Protein AF-A0A0U2ZT09-F1 (afdb_monomer_lite)

Structure (mmCIF, N/CA/C/O backbone):
data_AF-A0A0U2ZT09-F1
#
_entry.id   AF-A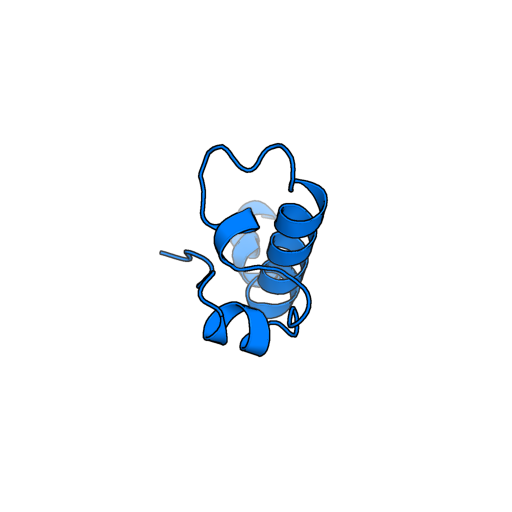0A0U2ZT09-F1
#
loop_
_atom_site.group_PDB
_atom_site.id
_atom_site.type_symbol
_atom_site.label_atom_id
_atom_site.label_alt_id
_atom_site.label_comp_id
_atom_site.label_asym_id
_atom_site.label_entity_id
_a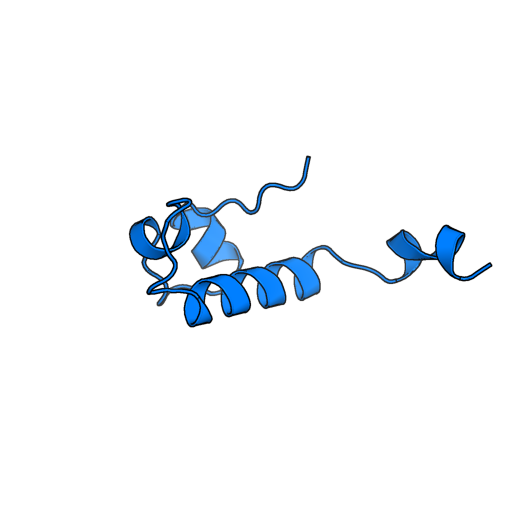tom_site.label_seq_id
_atom_site.pdbx_PDB_ins_code
_atom_site.Cartn_x
_atom_site.Cartn_y
_atom_site.Cartn_z
_atom_site.occupancy
_atom_site.B_iso_or_equiv
_atom_site.auth_seq_id
_atom_site.auth_comp_id
_atom_site.auth_asym_id
_atom_site.auth_atom_id
_atom_site.pdbx_PDB_model_num
ATOM 1 N N . ARG A 1 1 ? 0.020 11.639 -7.865 1.00 50.84 1 ARG A N 1
ATOM 2 C CA . ARG A 1 1 ? -1.336 11.071 -8.055 1.00 50.84 1 ARG A CA 1
ATOM 3 C C . ARG A 1 1 ? -1.185 9.557 -8.196 1.00 50.84 1 ARG A C 1
ATOM 5 O O . ARG A 1 1 ? -1.284 9.045 -9.294 1.00 50.84 1 ARG A O 1
ATOM 12 N N . TYR A 1 2 ? -0.861 8.885 -7.096 1.00 51.44 2 TYR A N 1
ATOM 13 C CA . TYR A 1 2 ? -0.855 7.426 -6.974 1.00 51.44 2 TYR A CA 1
ATOM 14 C C . TYR A 1 2 ? -1.476 7.146 -5.608 1.00 51.44 2 TYR A C 1
ATOM 16 O O . TYR A 1 2 ? -0.767 6.845 -4.655 1.00 51.44 2 TYR A O 1
ATOM 24 N N . ASN A 1 3 ? -2.774 7.417 -5.466 1.00 65.81 3 ASN A N 1
ATOM 25 C CA . ASN A 1 3 ? -3.473 6.831 -4.332 1.00 65.81 3 ASN A CA 1
ATOM 26 C C . ASN A 1 3 ? -3.727 5.387 -4.732 1.00 65.81 3 ASN A C 1
ATOM 28 O O . ASN A 1 3 ? -4.252 5.140 -5.817 1.00 65.81 3 ASN A O 1
ATOM 32 N N . ALA A 1 4 ? -3.286 4.456 -3.894 1.00 70.69 4 ALA A N 1
ATOM 33 C CA . ALA A 1 4 ? -3.725 3.083 -4.012 1.00 70.69 4 ALA A CA 1
ATOM 34 C C . ALA A 1 4 ? -5.257 3.090 -3.931 1.00 70.69 4 ALA A C 1
ATOM 36 O O . ALA A 1 4 ? -5.826 3.719 -3.037 1.00 70.69 4 ALA A O 1
ATOM 37 N N . GLU A 1 5 ? -5.922 2.458 -4.893 1.00 84.75 5 GLU A N 1
ATOM 38 C CA . GLU A 1 5 ? -7.364 2.254 -4.819 1.00 84.75 5 GLU A CA 1
ATOM 39 C C . GLU A 1 5 ? -7.622 1.191 -3.755 1.00 84.75 5 GLU A C 1
ATOM 41 O O . GLU A 1 5 ? -7.453 0.000 -3.995 1.00 84.75 5 GLU A O 1
ATOM 46 N N . LEU A 1 6 ? -7.987 1.635 -2.553 1.00 88.75 6 LEU A N 1
ATOM 47 C CA . LEU A 1 6 ? -8.233 0.765 -1.397 1.00 88.75 6 LEU A CA 1
ATOM 48 C C . LEU A 1 6 ? -9.683 0.270 -1.336 1.00 88.75 6 LEU A C 1
ATOM 50 O O . LEU A 1 6 ? -10.137 -0.216 -0.304 1.00 88.75 6 LEU A O 1
ATOM 54 N N . SER A 1 7 ? -10.442 0.4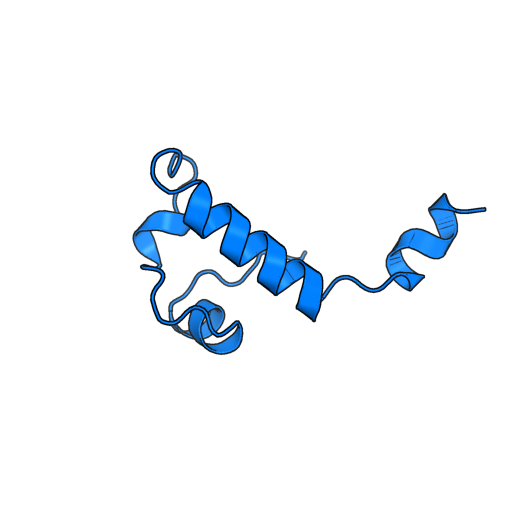28 -2.422 1.00 91.12 7 SER A N 1
ATOM 55 C CA . SER A 1 7 ? -11.762 -0.186 -2.560 1.00 91.12 7 SER A CA 1
ATOM 56 C C . SER A 1 7 ? -11.638 -1.712 -2.628 1.00 91.12 7 SER A C 1
ATOM 58 O O . SER A 1 7 ? -10.575 -2.238 -2.955 1.00 91.12 7 SER A O 1
ATOM 60 N N . ARG A 1 8 ? -12.736 -2.442 -2.385 1.00 93.94 8 ARG A N 1
ATOM 61 C CA . ARG A 1 8 ? -12.761 -3.909 -2.543 1.00 93.94 8 ARG A CA 1
ATOM 62 C C . ARG A 1 8 ? -12.209 -4.348 -3.903 1.00 93.94 8 ARG A C 1
ATOM 64 O O . ARG A 1 8 ? -11.340 -5.208 -3.954 1.00 93.94 8 ARG A O 1
ATOM 71 N N . ALA A 1 9 ? -12.662 -3.702 -4.977 1.00 92.69 9 ALA A N 1
ATOM 72 C CA . ALA A 1 9 ? -12.187 -3.984 -6.328 1.00 92.69 9 ALA A CA 1
ATOM 73 C C . ALA A 1 9 ? -10.679 -3.722 -6.476 1.00 92.69 9 ALA A C 1
ATOM 75 O O . ALA A 1 9 ? -9.962 -4.566 -6.996 1.00 92.69 9 ALA A O 1
ATOM 76 N N . GLY A 1 10 ? -10.178 -2.595 -5.961 1.00 91.62 10 GLY A N 1
ATOM 77 C CA . GLY A 1 10 ? -8.753 -2.271 -6.051 1.00 91.62 10 GLY A CA 1
ATOM 78 C C . GLY A 1 10 ? -7.858 -3.215 -5.241 1.00 91.62 10 GLY A C 1
ATOM 79 O O . GLY A 1 10 ? -6.774 -3.574 -5.694 1.00 91.62 10 GLY A O 1
ATOM 80 N N . LEU A 1 11 ? -8.323 -3.679 -4.079 1.00 93.25 11 LEU A N 1
ATOM 81 C CA . LEU A 1 11 ? -7.630 -4.700 -3.294 1.00 93.25 11 LEU A CA 1
ATOM 82 C C . LEU A 1 11 ? -7.673 -6.077 -3.975 1.00 93.25 11 LEU A C 1
ATOM 84 O O . LEU A 1 11 ? -6.677 -6.795 -3.941 1.00 93.25 11 LEU A O 1
ATOM 88 N N . ASP A 1 12 ? -8.778 -6.439 -4.631 1.00 93.25 12 ASP A N 1
ATOM 89 C CA . ASP A 1 12 ? -8.880 -7.685 -5.407 1.00 93.25 12 ASP A CA 1
ATOM 90 C C . ASP A 1 12 ? -7.937 -7.680 -6.613 1.00 93.25 12 ASP A C 1
ATOM 92 O O . ASP A 1 12 ? -7.241 -8.666 -6.851 1.00 93.25 12 ASP A O 1
ATOM 96 N N . ASP A 1 13 ? -7.835 -6.547 -7.310 1.00 92.25 13 ASP A N 1
ATOM 97 C CA . ASP A 1 13 ? -6.886 -6.345 -8.411 1.00 92.25 13 ASP A CA 1
ATOM 98 C C . ASP A 1 13 ? -5.420 -6.458 -7.950 1.00 92.25 13 ASP A C 1
ATOM 100 O O . ASP A 1 13 ? -4.536 -6.791 -8.742 1.00 92.25 13 ASP A O 1
ATOM 104 N N . LEU A 1 14 ? -5.149 -6.194 -6.666 1.00 90.50 14 LEU A N 1
ATOM 105 C CA . LEU A 1 14 ? -3.846 -6.391 -6.021 1.00 90.50 14 LEU A CA 1
AT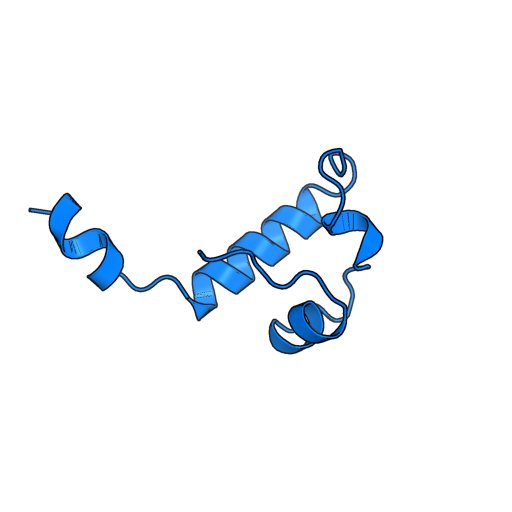OM 106 C C . LEU A 1 14 ? -3.655 -7.812 -5.456 1.00 90.50 14 LEU A C 1
ATOM 108 O O . LEU A 1 14 ? -2.584 -8.113 -4.931 1.00 90.50 14 LEU A O 1
ATOM 112 N N . GLY A 1 15 ? -4.663 -8.686 -5.554 1.00 93.25 15 GLY A N 1
ATOM 113 C CA . GLY A 1 15 ? -4.644 -10.041 -4.994 1.00 93.25 15 GLY A CA 1
ATOM 114 C C . GLY A 1 15 ? -4.865 -10.106 -3.477 1.00 93.25 15 GLY A C 1
ATOM 115 O O . GLY A 1 15 ? -4.647 -11.153 -2.873 1.00 93.25 15 GLY A O 1
ATOM 116 N N . LEU A 1 16 ? -5.309 -9.012 -2.856 1.00 94.50 16 LEU A N 1
ATOM 117 C CA . LEU A 1 16 ? -5.481 -8.848 -1.409 1.00 94.50 16 LEU A CA 1
ATOM 118 C C . LEU A 1 16 ? -6.935 -9.096 -0.985 1.00 94.50 16 LEU A C 1
ATOM 120 O O . LEU A 1 16 ? -7.569 -8.282 -0.307 1.00 94.50 16 LEU A O 1
ATOM 124 N N . THR A 1 17 ? -7.496 -10.230 -1.409 1.00 94.44 17 THR A N 1
ATOM 125 C CA . THR A 1 17 ? -8.913 -10.575 -1.191 1.00 94.44 17 THR A CA 1
ATOM 126 C C . THR A 1 17 ? -9.275 -10.762 0.287 1.00 94.44 17 THR A C 1
ATOM 128 O O . THR A 1 17 ? -10.447 -10.690 0.645 1.00 94.44 17 THR A O 1
ATOM 131 N N . HIS A 1 18 ? -8.289 -11.017 1.154 1.00 94.69 18 HIS A N 1
ATOM 132 C CA . HIS A 1 18 ? -8.470 -11.211 2.599 1.00 94.69 18 HIS A CA 1
ATOM 133 C C . HIS A 1 18 ? -8.486 -9.911 3.406 1.00 94.69 18 HIS A C 1
ATOM 135 O O . HIS A 1 18 ? -8.948 -9.930 4.543 1.00 94.69 18 HIS A O 1
ATOM 141 N N . ILE A 1 19 ? -7.997 -8.801 2.848 1.00 94.31 19 ILE A N 1
ATOM 142 C CA . ILE A 1 19 ? -7.954 -7.513 3.549 1.00 94.31 19 ILE A CA 1
ATOM 143 C C . ILE A 1 19 ? -9.334 -6.868 3.499 1.00 94.31 19 ILE A C 1
ATOM 145 O O . ILE A 1 19 ? -9.915 -6.728 2.422 1.00 94.31 19 ILE A O 1
ATOM 149 N N . VAL A 1 20 ? -9.850 -6.457 4.653 1.00 93.88 20 VAL A N 1
ATOM 150 C CA . VAL A 1 20 ? -11.096 -5.694 4.756 1.00 93.88 20 VAL A CA 1
ATOM 151 C C . VAL A 1 20 ? -10.815 -4.240 4.347 1.00 93.88 20 VAL A C 1
ATOM 153 O O . VAL A 1 20 ? -9.912 -3.623 4.910 1.00 93.88 20 VAL A O 1
ATOM 156 N N . PRO A 1 21 ? -11.527 -3.672 3.354 1.00 92.94 21 PRO A N 1
ATOM 157 C CA . PRO A 1 21 ? -11.268 -2.310 2.883 1.00 92.94 21 PRO A CA 1
ATOM 158 C C . PRO A 1 21 ? -11.326 -1.253 3.992 1.00 92.94 21 PRO A C 1
ATOM 160 O O . PRO A 1 21 ? -10.492 -0.350 4.039 1.00 92.94 21 PRO A O 1
ATOM 163 N N . GLU A 1 22 ? -12.297 -1.374 4.893 1.00 91.56 22 GLU A N 1
ATOM 164 C CA . GLU A 1 22 ? -12.543 -0.432 5.984 1.00 91.56 22 GLU A CA 1
ATOM 165 C C . GLU A 1 22 ? -11.347 -0.341 6.945 1.00 91.56 22 GLU A C 1
ATOM 167 O O . GLU A 1 22 ? -11.021 0.749 7.415 1.00 91.56 22 GLU A O 1
ATOM 172 N N . ASP A 1 23 ? -10.639 -1.453 7.143 1.00 91.19 23 ASP A N 1
ATOM 173 C CA . ASP A 1 23 ? -9.489 -1.566 8.041 1.00 91.19 23 ASP A CA 1
ATOM 174 C C . ASP A 1 23 ? -8.259 -0.813 7.517 1.00 91.19 23 ASP A C 1
ATOM 176 O O . ASP A 1 23 ? -7.377 -0.470 8.297 1.00 91.19 23 ASP A O 1
ATOM 180 N N . VAL A 1 24 ? -8.180 -0.519 6.213 1.00 89.56 24 VAL A N 1
ATOM 181 C CA . VAL A 1 24 ? -7.004 0.110 5.574 1.00 89.56 24 VAL A CA 1
ATOM 182 C C . VAL A 1 24 ? -7.293 1.464 4.921 1.00 89.56 24 VAL A C 1
ATOM 184 O O . VAL A 1 24 ? -6.367 2.149 4.490 1.00 89.56 24 VAL A O 1
ATOM 187 N N . GLN A 1 25 ? -8.560 1.872 4.831 1.00 88.94 25 GLN A N 1
ATOM 188 C CA . GLN A 1 25 ? -8.959 3.170 4.275 1.00 88.94 25 GLN A CA 1
ATOM 189 C C . GLN A 1 25 ? -8.853 4.320 5.283 1.00 88.94 25 GLN A C 1
ATOM 191 O O . GLN A 1 25 ? -8.735 5.480 4.874 1.00 88.94 25 GLN A O 1
ATOM 196 N N . ALA A 1 26 ? -8.921 4.024 6.582 1.00 85.12 26 ALA A N 1
ATOM 197 C CA . ALA A 1 26 ? -8.894 5.041 7.618 1.00 85.12 26 ALA A CA 1
ATOM 198 C C . ALA A 1 26 ? -7.458 5.511 7.914 1.00 85.12 26 ALA A C 1
ATOM 200 O O . ALA A 1 26 ? -6.491 4.751 7.883 1.00 85.12 26 ALA A O 1
ATOM 201 N N . LEU A 1 27 ? -7.299 6.808 8.195 1.00 78.56 27 LEU A N 1
ATOM 202 C CA . LEU A 1 27 ? -5.988 7.390 8.517 1.00 78.56 27 LEU A CA 1
ATOM 203 C C . LEU A 1 27 ? -5.466 6.945 9.892 1.00 78.56 27 LEU A C 1
ATOM 205 O O . LEU A 1 27 ? -4.270 7.046 10.155 1.00 78.56 27 LEU A O 1
ATOM 209 N N . ASP A 1 28 ? -6.358 6.476 10.760 1.00 82.00 28 ASP A N 1
ATOM 210 C CA . ASP A 1 28 ? -6.099 6.001 12.116 1.00 82.00 28 ASP A CA 1
ATOM 211 C C . ASP A 1 28 ? -6.077 4.468 12.230 1.00 82.00 28 ASP A C 1
ATOM 213 O O . ASP A 1 28 ? -6.078 3.942 13.340 1.00 82.00 28 ASP A O 1
ATOM 217 N N . SER A 1 29 ? -5.949 3.754 11.106 1.00 84.69 29 SER A N 1
ATOM 218 C CA . SER A 1 29 ? -5.798 2.292 11.003 1.00 84.69 29 SER A CA 1
ATOM 219 C C . SER A 1 29 ? -4.477 1.737 11.569 1.00 84.69 29 SER A C 1
ATOM 221 O O . SER A 1 29 ? -3.858 0.831 11.012 1.00 84.69 29 SER A O 1
ATOM 223 N N . VAL A 1 30 ? -4.007 2.268 12.696 1.00 87.81 30 VAL A N 1
A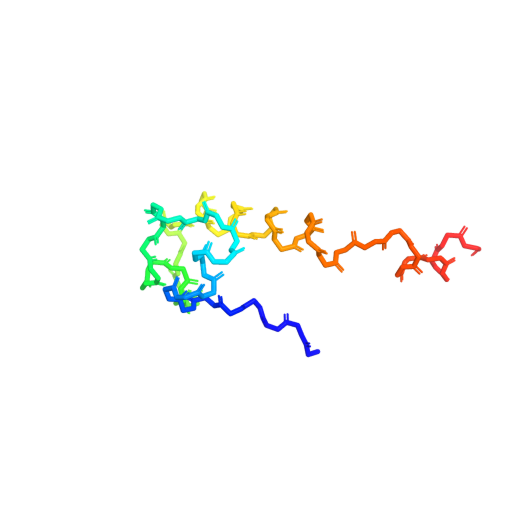TOM 224 C CA . VAL A 1 30 ? -2.773 1.839 13.369 1.00 87.81 30 VAL A CA 1
ATOM 225 C C . VAL A 1 30 ? -2.853 0.399 13.881 1.00 87.81 30 VAL A C 1
ATOM 227 O O . VAL A 1 30 ? -1.823 -0.255 14.028 1.00 87.81 30 VAL A O 1
ATOM 230 N N . GLU A 1 31 ? -4.062 -0.114 14.111 1.00 91.94 31 GLU A N 1
ATOM 231 C CA . GLU A 1 31 ? -4.302 -1.515 14.476 1.00 91.94 31 GLU A CA 1
ATOM 232 C C . GLU A 1 31 ? -4.082 -2.472 13.290 1.00 91.94 31 GLU A C 1
ATOM 234 O O . GLU A 1 31 ? -3.759 -3.638 13.502 1.00 91.94 31 GLU A O 1
ATOM 2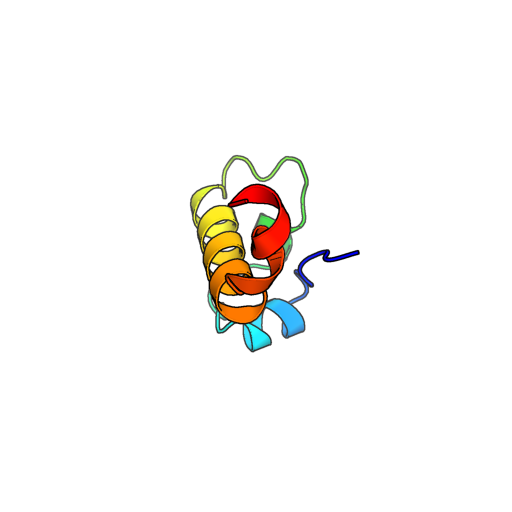39 N N . HIS A 1 32 ? -4.136 -1.954 12.057 1.00 92.81 32 HIS A N 1
ATOM 240 C CA . HIS A 1 32 ? -4.028 -2.702 10.798 1.00 92.81 32 HIS A CA 1
ATOM 241 C C . HIS A 1 32 ? -2.755 -2.351 10.010 1.00 92.81 32 HIS A C 1
ATOM 243 O O . HIS A 1 32 ? -2.696 -2.408 8.779 1.00 92.81 32 HIS A O 1
ATOM 249 N N . ILE A 1 33 ? -1.692 -1.956 10.723 1.00 92.88 33 ILE A N 1
ATOM 250 C CA . ILE A 1 33 ? -0.366 -1.721 10.130 1.00 92.88 33 ILE A CA 1
ATOM 251 C C . ILE A 1 33 ? 0.130 -2.918 9.297 1.00 92.88 33 ILE A C 1
ATOM 253 O O . ILE A 1 33 ? 0.700 -2.672 8.229 1.00 92.88 33 ILE A O 1
ATOM 257 N N . PRO A 1 34 ? -0.033 -4.189 9.721 1.00 94.31 34 PRO A N 1
ATOM 258 C CA . PRO A 1 34 ? 0.397 -5.332 8.916 1.00 94.31 34 PRO A CA 1
ATOM 259 C C . PRO A 1 34 ? -0.256 -5.373 7.527 1.00 94.31 34 PRO A C 1
ATOM 261 O O . PRO A 1 34 ? 0.442 -5.543 6.524 1.00 94.31 34 PRO A O 1
ATOM 264 N N . GLU A 1 35 ? -1.565 -5.145 7.460 1.00 93.94 35 GLU A N 1
ATOM 265 C CA . GLU A 1 35 ? -2.364 -5.103 6.238 1.00 93.94 35 GLU A CA 1
ATOM 266 C C . GLU A 1 35 ? -1.969 -3.900 5.373 1.00 93.94 35 GLU A C 1
ATOM 268 O O . GLU A 1 35 ? -1.727 -4.045 4.174 1.00 93.94 35 GLU A O 1
ATOM 273 N N . LEU A 1 36 ? -1.783 -2.721 5.979 1.00 92.69 36 LEU A N 1
ATOM 274 C CA . LEU A 1 36 ? -1.287 -1.526 5.284 1.00 92.69 36 LEU A CA 1
ATOM 275 C C . LEU A 1 36 ? 0.098 -1.748 4.655 1.00 92.69 36 LEU A C 1
ATOM 277 O O . LEU A 1 36 ? 0.366 -1.291 3.540 1.00 92.69 36 LEU A O 1
ATOM 281 N N . GLN A 1 37 ? 0.991 -2.471 5.336 1.00 93.56 37 GLN A N 1
ATOM 282 C CA . GLN A 1 37 ? 2.291 -2.842 4.774 1.00 93.56 37 GLN A CA 1
ATOM 283 C C . GLN A 1 37 ? 2.156 -3.824 3.610 1.00 93.56 37 GLN A C 1
ATOM 285 O O . GLN A 1 37 ? 2.932 -3.751 2.655 1.00 93.56 37 GLN A O 1
ATOM 290 N N . GLU A 1 38 ? 1.209 -4.757 3.685 1.00 94.81 38 GLU A N 1
ATOM 291 C CA . GLU A 1 38 ? 0.932 -5.704 2.608 1.00 94.81 38 GLU A CA 1
ATOM 292 C C . GLU A 1 38 ? 0.427 -4.984 1.355 1.00 94.81 38 GLU A C 1
ATOM 294 O O . GLU A 1 38 ? 1.001 -5.166 0.278 1.00 94.81 38 GLU A O 1
ATOM 299 N N . VAL A 1 39 ? -0.534 -4.071 1.519 1.00 91.75 39 VAL A N 1
ATOM 300 C CA . VAL A 1 39 ? -0.992 -3.164 0.459 1.00 91.75 39 VAL A CA 1
ATOM 301 C C . VAL A 1 39 ? 0.184 -2.391 -0.138 1.00 91.75 39 VAL A C 1
ATOM 303 O O . VAL A 1 39 ? 0.364 -2.381 -1.356 1.00 91.75 39 VAL A O 1
ATOM 306 N N . GLY A 1 40 ? 1.030 -1.786 0.701 1.00 91.12 40 GLY A N 1
ATOM 307 C CA . GLY A 1 40 ? 2.198 -1.032 0.243 1.00 91.12 40 GLY A CA 1
ATOM 308 C C . GLY A 1 40 ? 3.175 -1.875 -0.584 1.00 91.12 40 GLY A C 1
ATOM 309 O O . GLY A 1 40 ? 3.656 -1.418 -1.621 1.00 91.12 40 GLY A O 1
ATOM 310 N N . ARG A 1 41 ? 3.436 -3.122 -0.172 1.00 92.62 41 ARG A N 1
ATOM 311 C CA . ARG A 1 41 ? 4.277 -4.065 -0.929 1.00 92.62 41 ARG A CA 1
ATOM 312 C C . ARG A 1 41 ? 3.651 -4.442 -2.271 1.00 92.62 41 ARG A C 1
ATOM 314 O O . ARG A 1 41 ? 4.368 -4.464 -3.268 1.00 92.62 41 ARG A O 1
ATOM 321 N N . ALA A 1 42 ? 2.345 -4.707 -2.308 1.00 91.94 42 ALA A N 1
ATOM 322 C CA . ALA A 1 42 ? 1.641 -5.063 -3.539 1.00 91.94 42 ALA A CA 1
ATOM 323 C C . ALA A 1 42 ? 1.659 -3.910 -4.555 1.00 91.94 42 ALA A C 1
ATOM 325 O O . ALA A 1 42 ? 1.992 -4.106 -5.723 1.00 91.94 42 ALA A O 1
ATOM 326 N N . VAL A 1 43 ? 1.388 -2.686 -4.094 1.00 89.50 43 VAL A N 1
ATOM 327 C CA . VAL A 1 43 ? 1.451 -1.479 -4.932 1.00 89.50 43 VAL A CA 1
ATOM 328 C C . VAL A 1 43 ? 2.874 -1.231 -5.423 1.00 89.50 43 VAL A C 1
ATOM 330 O O . VAL A 1 43 ? 3.070 -0.959 -6.604 1.00 89.50 43 VAL A O 1
ATOM 333 N N . ALA A 1 44 ? 3.878 -1.374 -4.554 1.00 89.00 44 ALA A N 1
ATOM 334 C CA . ALA A 1 44 ? 5.273 -1.242 -4.958 1.00 89.00 44 ALA A CA 1
ATOM 335 C C . ALA A 1 44 ? 5.656 -2.268 -6.035 1.00 89.00 44 ALA A C 1
ATOM 337 O O . ALA A 1 44 ? 6.257 -1.903 -7.039 1.00 89.00 44 ALA A O 1
ATOM 338 N N . ALA A 1 45 ? 5.261 -3.532 -5.875 1.00 87.12 45 ALA A N 1
ATOM 339 C CA . ALA A 1 45 ? 5.539 -4.571 -6.861 1.00 87.12 45 ALA A CA 1
ATOM 340 C C . ALA A 1 45 ? 4.871 -4.306 -8.222 1.00 87.12 45 ALA A C 1
ATOM 342 O O . ALA A 1 45 ? 5.434 -4.668 -9.253 1.00 87.12 45 ALA A O 1
ATOM 343 N N . ARG A 1 46 ? 3.684 -3.683 -8.233 1.00 86.19 46 ARG A N 1
ATOM 344 C CA . ARG A 1 46 ? 2.941 -3.376 -9.463 1.00 86.19 46 ARG A CA 1
ATOM 345 C C . ARG A 1 46 ? 3.449 -2.117 -10.165 1.00 86.19 46 ARG A C 1
ATOM 347 O O . ARG A 1 46 ? 3.633 -2.125 -11.378 1.00 86.19 46 ARG A O 1
ATOM 354 N N . ASP A 1 47 ? 3.653 -1.045 -9.401 1.00 83.38 47 ASP A N 1
ATOM 355 C CA . ASP A 1 47 ? 3.748 0.315 -9.939 1.00 83.38 47 ASP A CA 1
ATOM 356 C C . ASP A 1 47 ? 5.137 0.951 -9.751 1.00 83.38 47 ASP A C 1
ATOM 358 O O . ASP A 1 47 ? 5.395 2.028 -10.291 1.00 83.38 47 ASP A O 1
ATOM 362 N N . VAL A 1 48 ? 6.053 0.334 -8.995 1.00 83.06 48 VAL A N 1
ATOM 363 C CA . VAL A 1 48 ? 7.389 0.894 -8.742 1.00 83.06 48 VAL A CA 1
ATOM 364 C C . VAL A 1 48 ? 8.440 0.155 -9.562 1.00 83.06 48 VAL A C 1
ATOM 366 O O . VAL A 1 48 ? 8.865 -0.946 -9.224 1.00 83.06 48 VAL A O 1
ATOM 369 N N . VAL A 1 49 ? 8.910 0.812 -10.622 1.00 84.56 49 VAL A N 1
ATOM 370 C CA . VAL A 1 49 ? 10.034 0.347 -11.444 1.00 84.56 49 VAL A CA 1
ATOM 371 C C . VAL A 1 49 ? 11.281 1.194 -11.195 1.00 84.56 49 VAL A C 1
ATOM 373 O O . VAL A 1 49 ? 11.194 2.361 -10.800 1.00 84.56 49 VAL A O 1
ATOM 376 N N . ILE A 1 50 ? 12.463 0.610 -11.400 1.00 82.06 50 ILE A N 1
ATOM 377 C CA . ILE A 1 50 ? 13.741 1.247 -11.051 1.00 82.06 50 ILE A CA 1
ATOM 378 C C . ILE A 1 50 ? 14.013 2.513 -11.874 1.00 82.06 50 ILE A C 1
ATOM 380 O O . ILE A 1 50 ? 14.653 3.451 -11.399 1.00 82.06 50 ILE A O 1
ATOM 384 N N . GLU A 1 51 ? 13.439 2.594 -13.071 1.00 84.69 51 GLU A N 1
ATOM 385 C CA . GLU A 1 51 ? 13.483 3.743 -13.968 1.00 84.69 51 GLU A CA 1
ATOM 386 C C . GLU A 1 51 ? 12.868 5.000 -13.334 1.00 84.69 51 GLU A C 1
ATOM 388 O O . GLU A 1 51 ? 13.312 6.111 -13.632 1.00 84.69 51 GLU A O 1
ATOM 393 N N . HIS A 1 52 ? 11.916 4.854 -12.400 1.00 83.75 52 HIS A N 1
ATOM 394 C CA . HIS A 1 52 ? 11.376 5.980 -11.628 1.00 83.75 52 HIS A CA 1
ATOM 395 C C . HIS A 1 52 ? 12.449 6.674 -10.775 1.00 83.75 52 HIS A C 1
ATOM 397 O O . HIS A 1 52 ? 12.332 7.870 -10.497 1.00 83.75 52 HIS A O 1
ATOM 403 N N . PHE A 1 53 ? 13.514 5.957 -10.402 1.00 85.19 53 PHE A N 1
ATOM 404 C CA . PHE A 1 53 ? 14.599 6.462 -9.560 1.00 85.19 53 PHE A CA 1
ATOM 405 C C . PHE A 1 53 ? 15.877 6.809 -10.327 1.00 85.19 53 PHE A C 1
ATOM 407 O O . PHE A 1 53 ? 16.834 7.280 -9.716 1.00 85.19 53 PHE A O 1
ATOM 414 N N . ALA A 1 54 ? 15.908 6.648 -11.654 1.00 84.06 54 ALA A N 1
ATOM 415 C CA . ALA A 1 54 ? 17.121 6.828 -12.459 1.00 84.06 54 ALA A CA 1
ATOM 416 C C . ALA A 1 54 ? 17.803 8.200 -12.265 1.00 84.06 54 ALA A C 1
ATOM 418 O O . ALA A 1 54 ? 19.024 8.293 -12.304 1.00 84.06 54 ALA A O 1
ATOM 419 N N . LYS A 1 55 ? 17.029 9.260 -11.996 1.00 86.19 55 LYS A N 1
ATOM 420 C CA . LYS A 1 55 ? 17.538 10.624 -11.744 1.00 86.19 55 LYS A CA 1
ATOM 421 C C . LYS A 1 55 ? 18.120 10.845 -10.342 1.00 86.19 55 LYS A C 1
ATOM 423 O O . LYS A 1 55 ? 18.719 11.885 -10.106 1.00 86.19 55 LYS A O 1
ATOM 428 N N . PHE A 1 56 ? 17.901 9.918 -9.412 1.00 86.00 56 PHE A N 1
ATOM 429 C CA . PHE A 1 56 ? 18.441 9.978 -8.049 1.00 86.00 56 PHE A CA 1
ATOM 430 C C . PHE A 1 56 ? 19.686 9.098 -7.870 1.00 86.00 56 PHE A C 1
ATOM 432 O O . PHE A 1 56 ? 20.366 9.215 -6.856 1.00 86.00 56 PHE A O 1
ATOM 439 N N . LEU A 1 57 ? 19.972 8.218 -8.835 1.00 79.00 57 LEU A N 1
ATOM 440 C CA . LEU A 1 57 ? 21.133 7.319 -8.841 1.00 79.00 57 LEU A CA 1
ATOM 441 C C . LEU A 1 57 ? 22.319 7.873 -9.656 1.00 79.00 57 LEU A C 1
ATOM 443 O O . LEU A 1 57 ? 23.328 7.181 -9.788 1.00 79.00 57 LEU A O 1
ATOM 447 N N . SER A 1 58 ? 22.185 9.080 -10.219 1.00 68.31 58 SER A N 1
ATOM 448 C CA . SER A 1 58 ? 23.203 9.775 -11.023 1.00 68.31 58 SER A CA 1
ATOM 449 C C . SER A 1 58 ? 24.040 10.751 -10.210 1.00 68.31 58 SER A C 1
ATOM 451 O O . SER A 1 58 ? 23.408 11.541 -9.470 1.00 68.31 58 SER A O 1
#

Radius of gyration: 13.12 Å; chains: 1; bounding box: 36×22×28 Å

Sequence (58 aa):
RYNAELSRAGLDDLGLTHIVPEDVQALDSVEHIPELQEVGRAVAARDVVIEHFAKFLS

pLDDT: mean 86.98, std 9.26, range [50.84, 94.81]

Foldseek 3Di:
DDDQPLPCVSCVVLVNNVDDSVLQVDPPSPVCVVVVVSSVVSCCVVPPDCVVCPVVVD

Secondary structure (DSSP, 8-state):
------SHHHHHHTT-TTS-HHHHHSTT-GGGHHHHHHHHHHHHHHH--GGGGTTT--